Protein AF-A0ABD0RYR9-F1 (afdb_monomer_lite)

Secondary structure (DSSP, 8-state):
--S-TTS-EEEEEETTGGGTBEEEEEEE-SS-TT-EEEEEEEE-SSTT--BTSS-----SSS--

Sequence (64 aa):
MLTKRGQLTIVAGAPRANHSGAVVLLKKDDAKTSLLTAEYILEGAGLASSFGYDLAVLDINGDG

Radius of gyration: 13.2 Å; chains: 1; bounding box: 27×30×32 Å

Structure (mmCIF, N/CA/C/O backbone):
data_AF-A0ABD0RYR9-F1
#
_entry.id   AF-A0ABD0RYR9-F1
#
loop_
_atom_site.group_PDB
_atom_site.id
_atom_site.type_symbol
_atom_site.label_atom_id
_atom_site.label_alt_id
_atom_site.label_comp_id
_atom_site.label_asym_id
_atom_site.label_entity_id
_atom_site.label_seq_id
_atom_site.pdbx_PDB_ins_code
_atom_site.Cartn_x
_atom_site.Cartn_y
_atom_site.Cartn_z
_atom_site.occupancy
_atom_site.B_iso_or_equiv
_atom_site.auth_seq_id
_atom_site.auth_comp_id
_atom_site.auth_asym_id
_atom_site.auth_atom_id
_atom_site.pdbx_PDB_model_num
ATOM 1 N N . MET A 1 1 ? 3.261 -8.414 10.638 1.00 78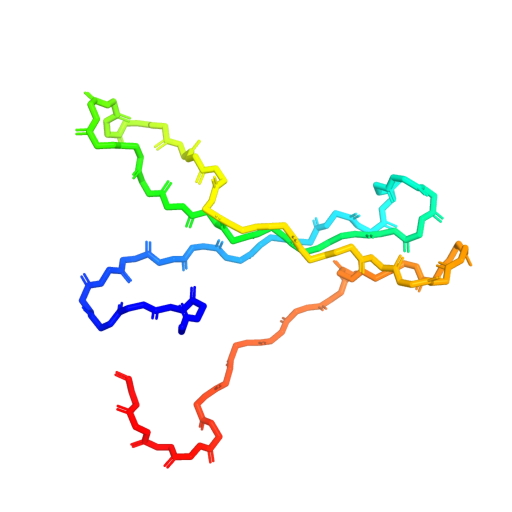.31 1 MET A N 1
ATOM 2 C CA . MET A 1 1 ? 2.092 -8.060 9.809 1.00 78.31 1 MET A CA 1
ATOM 3 C C . MET A 1 1 ? 2.156 -6.559 9.577 1.00 78.31 1 MET A C 1
ATOM 5 O O . MET A 1 1 ? 2.428 -5.852 10.538 1.00 78.31 1 MET A O 1
ATOM 9 N N . LEU A 1 2 ? 2.041 -6.094 8.330 1.00 89.69 2 LEU A N 1
ATOM 10 C CA . LEU A 1 2 ? 2.188 -4.668 7.979 1.00 89.69 2 LEU A CA 1
ATOM 11 C C . LEU A 1 2 ? 0.969 -3.828 8.396 1.00 89.69 2 LEU A C 1
ATOM 13 O O . LEU A 1 2 ? 1.089 -2.631 8.633 1.00 89.69 2 LEU A O 1
ATOM 17 N N . THR A 1 3 ? -0.188 -4.473 8.512 1.00 92.31 3 THR A N 1
ATOM 18 C CA . THR A 1 3 ? -1.451 -3.908 8.988 1.00 92.31 3 THR A CA 1
ATOM 19 C C . THR A 1 3 ? -1.923 -4.677 10.223 1.00 92.31 3 THR A C 1
ATOM 21 O O . THR A 1 3 ? -1.445 -5.778 10.504 1.00 92.31 3 THR A O 1
ATOM 24 N N . LYS A 1 4 ? -2.841 -4.094 10.999 1.00 91.25 4 LYS A N 1
ATOM 25 C CA . LYS A 1 4 ? -3.477 -4.762 12.142 1.00 91.25 4 LYS A CA 1
ATOM 26 C C . LYS A 1 4 ? -4.984 -4.573 12.057 1.00 91.25 4 LYS A C 1
ATOM 28 O O . LYS A 1 4 ? -5.451 -3.460 11.813 1.00 91.25 4 LYS A O 1
ATOM 33 N N . ARG A 1 5 ? -5.750 -5.638 12.301 1.00 90.94 5 ARG A N 1
ATOM 34 C CA . ARG A 1 5 ? -7.215 -5.570 12.312 1.00 90.94 5 ARG A CA 1
ATOM 35 C C . ARG A 1 5 ? -7.696 -4.524 13.325 1.00 90.94 5 ARG A C 1
ATOM 37 O O . ARG A 1 5 ? -7.245 -4.503 14.467 1.00 90.94 5 ARG A O 1
ATOM 44 N N . GLY A 1 6 ? -8.611 -3.655 12.897 1.00 90.69 6 GLY A N 1
ATOM 45 C CA . GLY A 1 6 ? -9.165 -2.575 13.723 1.00 90.69 6 GLY A CA 1
ATOM 46 C C . GLY A 1 6 ? -8.276 -1.331 13.861 1.00 90.69 6 GLY A C 1
ATOM 47 O O . GLY A 1 6 ? -8.733 -0.334 14.416 1.00 90.69 6 GLY A O 1
ATOM 48 N N . GLN A 1 7 ? -7.047 -1.345 13.336 1.00 91.69 7 GLN A N 1
ATOM 49 C CA . GLN A 1 7 ? -6.187 -0.165 13.253 1.00 91.69 7 GLN A CA 1
ATOM 50 C C . GLN A 1 7 ? -6.311 0.467 11.859 1.00 91.69 7 GLN A C 1
ATOM 52 O O . GLN A 1 7 ? -6.176 -0.218 10.848 1.00 91.69 7 GLN A O 1
ATOM 57 N N . LEU A 1 8 ? -6.524 1.786 11.789 1.00 93.12 8 LEU A N 1
ATOM 58 C CA . LEU A 1 8 ? -6.415 2.517 10.524 1.00 93.12 8 LEU A CA 1
ATOM 59 C C . LEU A 1 8 ? -4.936 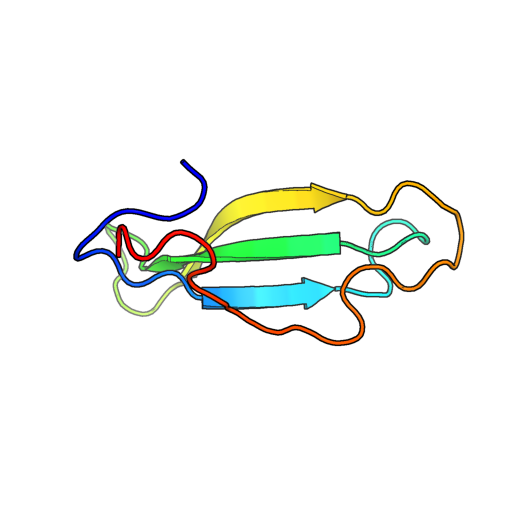2.658 10.142 1.00 93.12 8 LEU A C 1
ATOM 61 O O . LEU A 1 8 ? -4.167 3.302 10.862 1.00 93.12 8 LEU A O 1
ATOM 65 N N . THR A 1 9 ? -4.575 2.110 8.987 1.00 96.12 9 THR A N 1
ATOM 66 C CA . THR A 1 9 ? -3.268 2.300 8.351 1.00 96.12 9 THR A CA 1
ATOM 67 C C . THR A 1 9 ? -3.461 3.038 7.031 1.00 96.12 9 THR A C 1
ATOM 69 O O . THR A 1 9 ? -4.285 2.645 6.209 1.00 96.12 9 THR A O 1
ATOM 72 N N . ILE A 1 10 ? -2.702 4.111 6.827 1.00 96.81 10 ILE A N 1
ATOM 73 C CA . ILE A 1 10 ? -2.702 4.903 5.594 1.00 96.81 10 ILE A CA 1
ATOM 74 C C . ILE A 1 10 ? -1.434 4.551 4.821 1.00 96.81 10 ILE A C 1
ATOM 76 O O . ILE A 1 10 ? -0.341 4.615 5.378 1.00 96.81 10 ILE A O 1
ATOM 80 N N . VAL A 1 11 ? -1.566 4.183 3.549 1.00 97.94 11 VAL A N 1
ATOM 81 C CA . VAL A 1 11 ? -0.427 3.826 2.693 1.00 97.94 11 VAL A CA 1
ATOM 82 C C . VAL A 1 11 ? -0.169 4.968 1.718 1.00 97.94 11 VAL A C 1
ATOM 84 O O . VAL A 1 11 ? -1.077 5.380 1.000 1.00 97.94 11 VAL A O 1
ATOM 87 N N . ALA A 1 12 ? 1.055 5.493 1.706 1.00 98.19 12 ALA A N 1
ATOM 88 C CA . ALA A 1 12 ? 1.444 6.618 0.864 1.00 98.19 12 ALA A CA 1
ATOM 89 C C . ALA A 1 12 ? 2.696 6.299 0.044 1.00 98.19 12 ALA A C 1
ATOM 91 O O . ALA A 1 12 ? 3.660 5.714 0.541 1.00 98.19 12 ALA A O 1
ATOM 92 N N . GLY A 1 13 ? 2.676 6.713 -1.220 1.00 98.31 13 GLY A N 1
ATOM 93 C CA . GLY A 1 13 ? 3.802 6.601 -2.133 1.00 98.31 13 GLY A CA 1
ATOM 94 C C . GLY A 1 13 ? 4.752 7.790 -2.016 1.00 98.31 13 GLY A C 1
ATOM 95 O O . GLY A 1 13 ? 4.316 8.938 -1.958 1.00 98.31 13 GLY A O 1
ATOM 96 N N . ALA A 1 14 ? 6.055 7.526 -2.028 1.00 98.19 14 ALA A N 1
ATOM 97 C CA . ALA A 1 14 ? 7.114 8.526 -2.106 1.00 98.19 14 ALA A CA 1
ATOM 98 C C . ALA A 1 14 ? 8.084 8.170 -3.250 1.00 98.19 14 ALA A C 1
ATOM 100 O O . ALA A 1 14 ? 9.257 7.889 -3.002 1.00 98.19 14 ALA A O 1
ATOM 101 N N . PRO A 1 15 ? 7.639 8.196 -4.524 1.00 97.50 15 PRO A N 1
ATOM 102 C CA . PRO A 1 15 ? 8.377 7.650 -5.674 1.00 97.50 15 PRO A CA 1
ATOM 103 C C . PRO A 1 15 ? 9.715 8.332 -5.986 1.00 97.50 15 PRO A C 1
ATOM 105 O O . PRO A 1 15 ? 10.450 7.890 -6.865 1.00 97.50 15 PRO A O 1
ATOM 108 N N . ARG A 1 16 ? 10.046 9.426 -5.295 1.00 95.75 16 ARG A N 1
ATOM 109 C CA . ARG A 1 16 ? 11.309 10.159 -5.450 1.00 95.75 16 ARG A CA 1
ATOM 110 C C . ARG A 1 16 ? 12.219 10.084 -4.219 1.00 95.75 16 ARG A C 1
ATOM 112 O O . ARG A 1 16 ? 13.309 10.651 -4.259 1.00 95.75 16 ARG A O 1
ATOM 119 N N . ALA A 1 17 ? 11.802 9.410 -3.146 1.00 97.00 17 ALA A N 1
ATOM 120 C CA . ALA A 1 17 ? 12.635 9.210 -1.962 1.00 97.00 17 ALA A CA 1
ATOM 121 C C . ALA A 1 17 ? 13.907 8.431 -2.324 1.00 97.00 17 ALA A C 1
ATOM 123 O O . ALA A 1 17 ? 13.851 7.500 -3.123 1.00 97.00 17 ALA A O 1
ATOM 124 N N . ASN A 1 18 ? 15.056 8.836 -1.773 1.00 93.31 18 ASN A N 1
ATOM 125 C CA . ASN A 1 18 ? 16.340 8.137 -1.926 1.00 93.31 18 ASN A CA 1
ATOM 126 C C . ASN A 1 18 ? 16.734 7.813 -3.382 1.00 93.31 18 ASN A C 1
ATOM 128 O O . ASN A 1 18 ? 17.465 6.863 -3.644 1.00 93.31 18 ASN A O 1
ATOM 132 N N . HIS A 1 19 ? 16.233 8.593 -4.345 1.00 95.06 19 HIS A N 1
ATOM 133 C CA . HIS A 1 19 ? 16.378 8.374 -5.787 1.00 95.06 19 HIS A CA 1
ATOM 134 C C . HIS A 1 19 ? 15.796 7.056 -6.334 1.00 95.06 19 HIS A C 1
ATOM 136 O O . HIS A 1 19 ? 15.780 6.899 -7.552 1.00 95.06 19 HIS A O 1
ATOM 142 N N . SER A 1 20 ? 15.291 6.139 -5.506 1.00 96.31 20 SER A N 1
ATOM 143 C CA . SER A 1 20 ? 14.668 4.870 -5.913 1.00 96.31 20 SER A CA 1
ATOM 144 C C . SER A 1 20 ? 13.145 4.867 -5.745 1.00 96.31 20 SER A C 1
ATOM 146 O O . SER A 1 20 ? 12.435 4.321 -6.590 1.00 96.31 20 SER A O 1
ATOM 148 N N . GLY A 1 21 ? 12.647 5.530 -4.703 1.00 98.19 21 GLY A N 1
ATOM 149 C CA . GLY A 1 21 ? 11.253 5.557 -4.278 1.00 98.19 21 GLY A CA 1
ATOM 150 C C . GLY A 1 21 ? 11.039 4.820 -2.955 1.00 98.19 21 GLY A C 1
ATOM 151 O O . GLY A 1 21 ? 11.876 4.027 -2.539 1.00 98.19 21 GLY A O 1
ATOM 152 N N . ALA A 1 22 ? 9.915 5.073 -2.292 1.00 98.25 22 ALA A N 1
ATOM 153 C CA . ALA A 1 22 ? 9.526 4.391 -1.061 1.00 98.25 22 ALA A CA 1
ATOM 154 C C . ALA A 1 22 ? 7.999 4.285 -0.936 1.00 98.25 22 ALA A C 1
ATOM 156 O O . ALA A 1 22 ? 7.255 5.050 -1.554 1.00 98.25 22 ALA A O 1
ATOM 157 N N . VAL A 1 23 ? 7.533 3.365 -0.095 1.00 98.31 23 VAL A N 1
ATOM 158 C CA . VAL A 1 23 ? 6.144 3.280 0.372 1.00 98.31 23 VAL A CA 1
ATOM 159 C C . VAL A 1 23 ? 6.132 3.417 1.887 1.00 98.31 23 VAL A C 1
ATOM 161 O O . VAL A 1 23 ? 6.830 2.686 2.585 1.00 98.31 23 VAL A O 1
ATOM 164 N N . VAL A 1 24 ? 5.338 4.352 2.400 1.00 98.25 24 VAL A N 1
ATOM 165 C CA . VAL A 1 24 ? 5.243 4.648 3.832 1.00 98.25 24 VAL A CA 1
ATOM 166 C C . VAL A 1 24 ? 3.888 4.188 4.351 1.00 98.25 24 VAL A C 1
ATOM 168 O O . VAL A 1 24 ? 2.849 4.573 3.813 1.00 98.25 24 VAL A O 1
ATOM 171 N N . LEU A 1 25 ? 3.897 3.378 5.408 1.00 98.00 25 LEU A N 1
ATOM 172 C CA . LEU A 1 25 ? 2.700 2.995 6.148 1.00 98.00 25 LEU A CA 1
ATOM 173 C C . LEU A 1 25 ? 2.607 3.886 7.379 1.00 98.00 25 LEU A C 1
ATOM 175 O O . LEU A 1 25 ? 3.479 3.864 8.248 1.00 98.00 25 LEU A O 1
ATOM 179 N N . LEU A 1 26 ? 1.552 4.684 7.430 1.00 97.56 26 LEU A N 1
ATOM 180 C CA . LEU A 1 26 ? 1.300 5.676 8.459 1.00 97.56 26 LEU A CA 1
ATOM 181 C C . LEU A 1 26 ? 0.188 5.192 9.387 1.00 97.56 26 LEU A C 1
ATOM 183 O O . LEU A 1 26 ? -0.817 4.633 8.939 1.00 97.56 26 LEU A O 1
ATOM 187 N N . LYS A 1 27 ? 0.333 5.490 10.674 1.00 96.19 27 LYS A N 1
ATOM 188 C CA . LYS A 1 27 ? -0.729 5.365 11.670 1.00 96.19 27 LYS A CA 1
ATOM 189 C C . LYS A 1 27 ? -1.037 6.722 12.286 1.00 96.19 27 LYS A C 1
ATOM 191 O O . LYS A 1 27 ? -0.247 7.661 12.193 1.00 96.19 27 LYS A O 1
ATOM 196 N N . LYS A 1 28 ? -2.188 6.821 12.943 1.00 95.75 28 LYS A N 1
ATOM 197 C CA . LYS A 1 28 ? -2.510 7.969 13.792 1.00 95.75 28 LYS A CA 1
ATOM 198 C C . LYS A 1 28 ? -1.532 8.014 14.968 1.00 95.75 28 LYS A C 1
ATOM 200 O O . LYS A 1 28 ? -1.225 6.970 15.540 1.00 95.75 28 LYS A O 1
ATOM 205 N N . ASP A 1 29 ? -1.032 9.195 15.308 1.00 94.75 29 ASP A N 1
ATOM 206 C CA . ASP A 1 29 ? -0.206 9.354 16.503 1.00 94.75 29 ASP A CA 1
ATOM 207 C C . ASP A 1 29 ? -1.052 9.131 17.767 1.00 94.75 29 ASP A C 1
ATOM 209 O O . ASP A 1 29 ? -2.177 9.633 17.876 1.00 94.75 29 ASP A O 1
ATOM 213 N N . ASP A 1 30 ? -0.506 8.363 18.711 1.00 90.12 30 ASP A N 1
ATOM 214 C CA . ASP A 1 30 ? -1.223 7.938 19.915 1.00 90.12 30 ASP A CA 1
ATOM 215 C C . ASP A 1 30 ? -1.440 9.107 20.898 1.00 90.12 30 ASP A C 1
ATOM 217 O O . ASP A 1 30 ? -2.438 9.141 21.617 1.00 90.12 30 ASP A O 1
ATOM 221 N N . ALA A 1 31 ? -0.535 10.093 20.913 1.00 93.56 31 ALA A N 1
ATOM 222 C CA . ALA A 1 31 ? -0.597 11.254 21.801 1.00 93.56 31 ALA A CA 1
ATOM 223 C C . ALA A 1 31 ? -1.242 12.480 21.133 1.00 93.56 31 ALA A C 1
ATOM 225 O O . ALA A 1 31 ? -1.886 13.294 21.797 1.00 93.56 31 ALA A O 1
ATOM 226 N N . LYS A 1 32 ? -1.071 12.634 19.817 1.00 94.44 32 LYS A N 1
ATOM 227 C CA . LYS A 1 32 ? -1.541 13.777 19.028 1.00 94.44 32 LYS A CA 1
ATOM 228 C C . LYS A 1 32 ? -2.395 13.297 17.870 1.00 94.44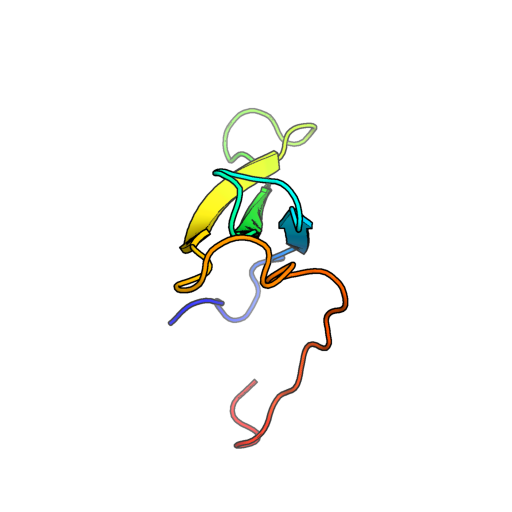 32 LYS A C 1
ATOM 230 O O . LYS A 1 32 ? -1.945 13.201 16.737 1.00 94.44 32 LYS A O 1
ATOM 235 N N . THR A 1 33 ? -3.676 13.087 18.142 1.00 87.81 33 THR A N 1
ATOM 236 C CA . THR A 1 33 ? -4.641 12.522 17.187 1.00 87.81 33 THR A CA 1
ATOM 237 C C . THR A 1 33 ? -4.794 13.298 15.865 1.00 87.81 33 THR A C 1
ATOM 239 O O . THR A 1 33 ? -5.359 12.766 14.914 1.00 87.81 33 THR A O 1
ATOM 242 N N . SER A 1 34 ? -4.305 14.533 15.757 1.00 93.50 34 SER A N 1
ATOM 243 C CA . SER A 1 34 ? -4.257 15.289 14.498 1.00 93.50 34 SER A CA 1
ATOM 244 C C . SER A 1 34 ? -3.044 14.967 13.613 1.00 93.50 34 SER A C 1
ATOM 246 O O . SER A 1 34 ? -2.973 15.467 12.492 1.00 93.50 34 SER A O 1
ATOM 248 N N . LEU A 1 35 ? -2.091 14.165 14.093 1.00 96.44 35 LEU A N 1
ATOM 249 C CA . LEU A 1 35 ? -0.851 13.831 13.399 1.00 96.44 35 LEU A CA 1
ATOM 250 C C . LEU A 1 35 ? -0.828 12.370 12.944 1.00 96.44 35 LEU A C 1
ATOM 252 O O . LEU A 1 35 ? -1.473 11.492 13.525 1.00 96.44 35 LEU A O 1
ATOM 256 N N . LEU A 1 36 ? -0.031 12.125 11.906 1.00 97.12 36 LEU A N 1
ATOM 257 C CA . LEU A 1 36 ? 0.319 10.796 11.426 1.00 97.12 36 LEU A CA 1
ATOM 258 C C . LEU A 1 36 ? 1.793 10.518 11.725 1.00 97.12 36 LEU A C 1
ATOM 260 O O . LEU A 1 36 ? 2.633 11.405 11.580 1.00 97.12 36 LEU A O 1
ATOM 264 N N . THR A 1 37 ? 2.105 9.284 12.106 1.00 96.81 37 THR A N 1
ATOM 265 C CA . THR A 1 37 ? 3.476 8.795 12.294 1.00 96.81 37 THR A CA 1
ATOM 266 C C . THR A 1 37 ? 3.746 7.610 11.380 1.00 96.81 37 THR A C 1
ATOM 268 O O . THR A 1 37 ? 2.856 6.802 11.117 1.00 96.81 37 THR A O 1
ATOM 271 N N . ALA A 1 38 ? 4.975 7.518 10.870 1.00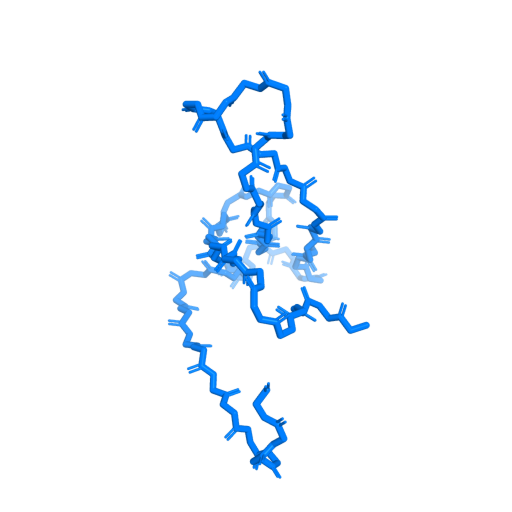 96.56 38 ALA A N 1
ATOM 272 C CA . ALA A 1 38 ? 5.410 6.380 10.070 1.00 96.56 38 ALA A CA 1
ATOM 273 C C . ALA A 1 38 ? 5.593 5.155 10.970 1.00 96.56 38 ALA A C 1
ATOM 275 O O . ALA A 1 38 ? 6.385 5.183 11.909 1.00 96.56 38 ALA A O 1
ATOM 276 N N . GLU A 1 39 ? 4.856 4.089 10.673 1.00 96.06 39 GLU A N 1
ATOM 277 C CA . GLU A 1 39 ? 5.011 2.786 11.318 1.00 96.06 39 GLU A CA 1
ATOM 278 C C . GLU A 1 39 ? 5.996 1.910 10.534 1.00 96.06 39 GLU A C 1
ATOM 280 O O . GLU A 1 39 ? 6.852 1.264 11.133 1.00 96.06 39 GLU A O 1
ATOM 285 N N . TYR A 1 40 ? 5.934 1.952 9.197 1.00 97.31 40 TYR A N 1
ATOM 286 C CA . TYR A 1 40 ? 6.880 1.258 8.320 1.00 97.31 40 TYR A CA 1
ATOM 287 C C . TYR A 1 40 ? 7.264 2.107 7.108 1.00 97.31 40 TYR A C 1
ATOM 289 O O . TYR A 1 40 ? 6.458 2.887 6.599 1.00 97.31 40 TYR A O 1
ATOM 297 N N . ILE A 1 41 ? 8.487 1.899 6.617 1.00 97.44 41 ILE A N 1
ATOM 298 C CA . ILE A 1 41 ? 8.983 2.434 5.346 1.00 97.44 41 ILE A CA 1
ATOM 299 C C . ILE A 1 41 ? 9.535 1.261 4.536 1.00 97.44 41 ILE A C 1
ATOM 301 O O . ILE A 1 41 ? 10.390 0.516 5.015 1.00 97.44 41 ILE A O 1
ATOM 305 N N . LEU A 1 42 ? 9.020 1.085 3.324 1.00 97.38 42 LEU A N 1
ATOM 306 C CA . LEU A 1 42 ? 9.475 0.095 2.356 1.00 97.38 42 LEU A CA 1
ATOM 307 C C . LEU A 1 42 ? 10.256 0.827 1.264 1.00 97.38 42 LEU A C 1
ATOM 309 O O . LEU A 1 42 ? 9.674 1.592 0.499 1.00 97.38 42 LEU A O 1
ATOM 313 N N . GLU A 1 43 ? 11.566 0.615 1.212 1.00 97.50 43 GLU A N 1
ATOM 314 C CA . GLU A 1 43 ? 12.463 1.297 0.275 1.00 97.50 43 GLU A CA 1
ATOM 315 C C . GLU A 1 43 ? 12.497 0.591 -1.088 1.00 97.50 43 GLU A C 1
ATOM 317 O O . GLU A 1 43 ? 12.534 -0.638 -1.181 1.00 97.50 43 GLU A O 1
ATOM 322 N N . GLY A 1 44 ? 12.522 1.376 -2.162 1.00 97.31 44 GLY A N 1
ATOM 323 C CA . GLY A 1 44 ? 12.689 0.882 -3.521 1.00 97.31 44 GLY A CA 1
ATOM 324 C C . GLY A 1 44 ? 14.107 0.367 -3.749 1.00 97.31 44 GLY A C 1
ATOM 325 O O . GLY A 1 44 ? 15.082 1.061 -3.463 1.00 97.31 44 GLY A O 1
ATOM 326 N N . ALA A 1 45 ? 14.232 -0.835 -4.315 1.00 93.69 45 ALA A N 1
ATOM 327 C CA . ALA A 1 45 ? 15.530 -1.485 -4.513 1.00 93.69 45 ALA A CA 1
ATOM 328 C C . ALA A 1 45 ? 16.364 -0.893 -5.669 1.00 93.69 45 ALA A C 1
ATOM 330 O O . ALA A 1 45 ? 17.588 -1.006 -5.664 1.00 93.69 45 ALA A O 1
ATOM 331 N N . GLY A 1 46 ? 15.720 -0.297 -6.680 1.00 93.56 46 GLY A N 1
ATOM 332 C CA . GLY A 1 46 ? 16.376 0.164 -7.909 1.00 93.56 46 GLY A CA 1
ATOM 333 C C . GLY A 1 46 ? 16.411 1.684 -8.049 1.00 93.56 46 GLY A C 1
ATOM 334 O O . GLY A 1 46 ? 15.396 2.354 -7.837 1.00 93.56 46 GLY A O 1
ATOM 335 N N . LEU A 1 47 ? 17.555 2.224 -8.477 1.00 93.00 47 LEU A N 1
ATOM 336 C CA . LEU A 1 47 ? 17.703 3.643 -8.811 1.00 93.00 47 LEU A CA 1
ATOM 337 C C . LEU A 1 47 ? 16.687 4.055 -9.886 1.00 93.00 47 LEU A C 1
ATOM 339 O O . LEU A 1 47 ? 16.499 3.354 -10.876 1.00 93.00 47 LEU A O 1
ATOM 343 N N . ALA A 1 48 ? 16.043 5.203 -9.682 1.00 91.81 48 ALA A N 1
ATOM 344 C CA . ALA A 1 48 ? 15.028 5.796 -10.548 1.00 91.81 48 ALA A CA 1
ATOM 345 C C . ALA A 1 48 ? 13.813 4.896 -10.858 1.00 91.81 48 ALA A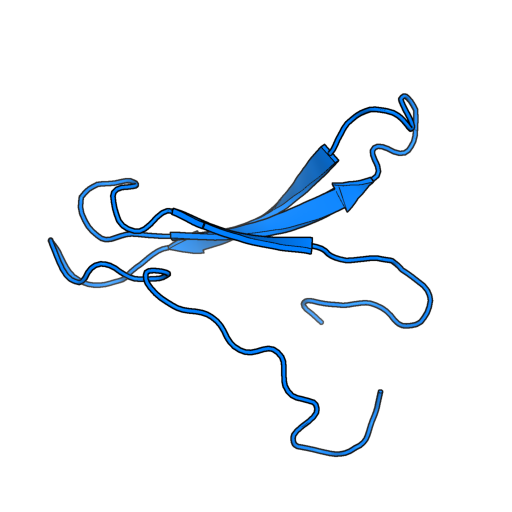 C 1
ATOM 347 O O . ALA A 1 48 ? 13.016 5.234 -11.733 1.00 91.81 48 ALA A O 1
ATOM 348 N N . SER A 1 49 ? 13.622 3.793 -10.123 1.00 95.38 49 SER A N 1
ATOM 349 C CA . SER A 1 49 ? 12.519 2.847 -10.357 1.00 95.38 49 SER A CA 1
ATOM 350 C C . SER A 1 49 ? 11.133 3.442 -10.105 1.00 95.38 49 SER A C 1
ATOM 352 O O . SER A 1 49 ? 10.145 2.931 -10.622 1.00 95.38 49 SER A O 1
ATOM 354 N N . SER A 1 50 ? 11.062 4.551 -9.361 1.00 96.31 50 SER A N 1
ATOM 355 C CA . SER A 1 50 ? 9.811 5.204 -8.963 1.00 96.31 50 SER A CA 1
ATOM 356 C C . SER A 1 50 ? 8.937 4.290 -8.097 1.00 96.31 50 SER A C 1
ATOM 358 O O . SER A 1 50 ? 7.714 4.279 -8.224 1.00 96.31 50 SER A O 1
ATOM 360 N N . PHE A 1 51 ? 9.561 3.506 -7.213 1.00 98.31 51 PHE A N 1
ATOM 361 C CA . PHE A 1 51 ? 8.843 2.617 -6.303 1.00 98.31 51 PHE A CA 1
ATOM 362 C C . PHE A 1 51 ? 7.853 3.405 -5.431 1.00 98.31 51 PHE A C 1
ATOM 364 O O . PHE A 1 51 ? 8.219 4.407 -4.818 1.00 98.31 51 PHE A O 1
ATOM 371 N N . GLY A 1 52 ? 6.591 2.970 -5.395 1.00 97.81 52 GLY A N 1
ATOM 372 C CA . GLY A 1 52 ? 5.504 3.718 -4.755 1.00 97.81 52 GLY A CA 1
ATOM 373 C C . GLY A 1 52 ? 4.867 4.805 -5.631 1.00 97.81 52 GLY A C 1
ATOM 374 O O . GLY A 1 52 ? 4.265 5.722 -5.089 1.00 97.81 52 GLY A O 1
ATOM 375 N N . TYR A 1 53 ? 5.005 4.753 -6.961 1.00 97.88 53 TYR A N 1
ATOM 376 C CA . TYR A 1 53 ? 4.333 5.690 -7.877 1.00 97.88 53 TYR A CA 1
ATOM 377 C C . TYR A 1 53 ? 2.806 5.535 -7.891 1.00 97.88 53 TYR A C 1
ATOM 379 O O . TYR A 1 53 ? 2.092 6.533 -7.868 1.00 97.88 53 TYR A O 1
ATOM 387 N N . ASP A 1 54 ? 2.328 4.293 -7.904 1.00 97.75 54 ASP A N 1
ATOM 388 C CA . ASP A 1 54 ? 0.912 3.940 -7.831 1.00 97.75 54 ASP A CA 1
ATOM 389 C C . ASP A 1 54 ? 0.725 2.815 -6.809 1.00 97.75 54 ASP A C 1
ATOM 391 O O . ASP A 1 54 ? 1.648 2.026 -6.575 1.00 97.75 54 ASP A O 1
ATOM 395 N N . LEU A 1 55 ? -0.437 2.772 -6.158 1.00 97.56 55 LEU A N 1
ATOM 396 C CA . LEU A 1 55 ? -0.695 1.899 -5.016 1.00 97.56 55 LEU A CA 1
ATOM 397 C C . LEU A 1 55 ? -2.095 1.289 -5.078 1.00 97.56 55 LEU A C 1
ATOM 399 O O . LEU A 1 55 ? -3.0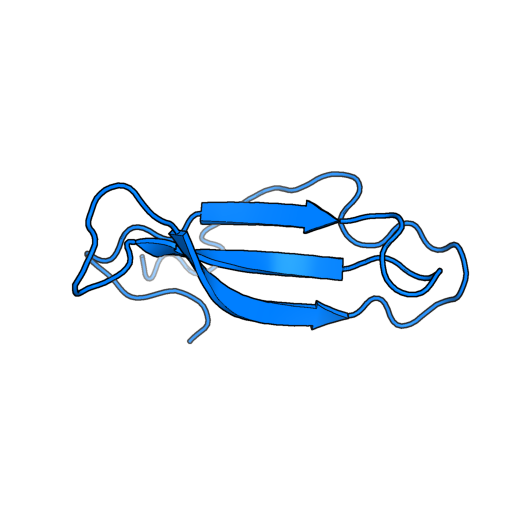84 1.977 -5.308 1.00 97.56 55 LEU A O 1
ATOM 403 N N . ALA A 1 56 ? -2.174 0.002 -4.745 1.00 96.88 56 ALA A N 1
ATOM 404 C CA . ALA A 1 56 ? -3.419 -0.707 -4.490 1.00 96.88 56 ALA A CA 1
ATOM 405 C C . ALA A 1 56 ? -3.303 -1.491 -3.179 1.00 96.88 56 ALA A C 1
ATOM 407 O O . ALA A 1 56 ? -2.264 -2.086 -2.890 1.00 96.88 56 ALA A O 1
ATOM 408 N N . VAL A 1 57 ? -4.376 -1.495 -2.390 1.00 94.56 57 VAL A N 1
ATOM 409 C CA . VAL A 1 57 ? -4.494 -2.307 -1.174 1.00 94.56 57 VAL A CA 1
ATOM 410 C C . VAL A 1 57 ? -5.437 -3.458 -1.480 1.00 94.56 57 VAL A C 1
ATOM 412 O O . VAL A 1 57 ? -6.543 -3.229 -1.968 1.00 94.56 57 VAL A O 1
ATOM 415 N N . LEU A 1 58 ? -4.995 -4.685 -1.213 1.00 95.31 58 LEU A N 1
ATOM 416 C CA . LEU A 1 58 ? -5.756 -5.885 -1.525 1.00 95.31 58 LEU A CA 1
ATOM 417 C C . LEU A 1 58 ? -5.610 -6.919 -0.412 1.00 95.31 58 LEU A C 1
ATOM 419 O O . LEU A 1 58 ? -4.507 -7.169 0.070 1.00 95.31 58 LEU A O 1
ATOM 423 N N . ASP A 1 59 ? -6.732 -7.533 -0.058 1.00 94.12 59 ASP A N 1
ATOM 424 C CA . ASP A 1 59 ? -6.781 -8.743 0.753 1.00 94.12 59 ASP A CA 1
ATOM 425 C C . ASP A 1 59 ? -6.775 -9.952 -0.194 1.00 94.12 59 ASP A C 1
ATOM 427 O O . ASP A 1 59 ? -7.777 -10.258 -0.841 1.00 94.12 59 ASP A O 1
ATOM 431 N N . ILE A 1 60 ? -5.604 -10.570 -0.367 1.00 94.56 60 ILE A N 1
ATOM 432 C CA . ILE A 1 60 ? -5.397 -11.643 -1.355 1.00 94.56 60 ILE A CA 1
ATOM 433 C C . ILE A 1 60 ? -5.837 -13.004 -0.799 1.00 94.56 60 ILE A C 1
ATOM 435 O O . ILE A 1 60 ? -6.299 -13.857 -1.556 1.00 94.56 60 ILE A O 1
ATOM 439 N N . ASN A 1 61 ? -5.676 -13.227 0.505 1.00 94.38 61 ASN A N 1
ATOM 440 C CA . ASN A 1 61 ? -5.959 -14.497 1.179 1.00 94.38 61 ASN A CA 1
ATOM 441 C C . ASN A 1 61 ? -7.261 -14.483 1.998 1.00 94.38 61 ASN A C 1
ATOM 443 O O . ASN A 1 61 ? -7.650 -15.535 2.505 1.00 94.38 61 ASN A O 1
ATOM 447 N N . GLY A 1 62 ? -7.958 -13.350 2.080 1.00 94.44 62 GLY A N 1
ATOM 448 C CA . GLY A 1 62 ? -9.271 -13.232 2.706 1.00 94.44 62 GLY A CA 1
ATOM 449 C C . GLY A 1 62 ? -9.231 -13.237 4.234 1.00 94.44 62 GLY A C 1
ATOM 450 O O . GLY A 1 62 ? -10.219 -13.639 4.853 1.00 94.44 62 GLY A O 1
ATOM 451 N N . ASP A 1 63 ? -8.099 -12.892 4.855 1.00 90.56 63 ASP A N 1
ATOM 452 C CA . ASP A 1 63 ? -7.939 -12.956 6.313 1.00 90.56 63 ASP A CA 1
ATOM 453 C C . ASP A 1 63 ? -8.272 -11.645 7.039 1.00 90.56 63 ASP A C 1
ATOM 455 O O . ASP A 1 63 ? -8.439 -11.661 8.265 1.00 90.56 63 ASP A O 1
ATOM 459 N N . GLY A 1 64 ? -8.501 -10.558 6.294 1.00 82.62 64 GLY A N 1
ATOM 460 C CA . GLY A 1 64 ? -8.898 -9.243 6.810 1.00 82.62 64 GLY A CA 1
ATOM 461 C C . GLY A 1 64 ? -7.998 -8.713 7.919 1.00 82.62 64 GLY A C 1
ATOM 462 O O . GLY A 1 64 ? -8.554 -8.423 9.011 1.00 82.62 64 GLY A O 1
#

InterPro domains:
  IPR000413 Integrin alpha chain [PR01185] (9-20)
  IPR000413 Integrin alpha chain [PR01185] (44-64)
  IPR028994 Integrin alpha, N-terminal [G3DSA:2.130.10.130] (1-64)
  IPR028994 Integrin alpha, N-terminal [SSF69318] (10-64)

pLDDT: mean 94.9, std 3.66, range [78.31, 98.31]

Foldseek 3Di:
DLDDPPFDWDWAWQLPPPQQTKIFIWGQDPVHNVDIDTPDIGGGPDHNNSPRVDDDDDDPPPPD

Organism: Cirrhinus mrigala (NCBI:txid683832)